Protein AF-A0A4Z1K7Y6-F1 (afdb_monomer_lite)

pLDDT: mean 82.53, std 14.88, range [33.72, 97.81]

Radius of gyration: 16.51 Å; chains: 1; bounding box: 38×27×51 Å

Secondary structure (DSSP, 8-state):
--------HHHHHHHHHHHHHHHHHHS-----HHHHHHHHHHH-TTEEEEEEE--TT-SS-EEEEEEPPP-----

Sequence (75 aa):
MYSIGFISFYQMRRQRADDLHMKGIQNAGVRDPKDWERVFASVDARSKLFQVGTVDGSELSTIYVTWEGEDMFEV

Organism: NCBI:txid87229

Foldseek 3Di:
DDPPPPQDPVLVVVQVVVQVVCCVPPVDGDDDQVRVVVVVCVVPVQWDDWDWADDPPDSDIDTDIDGDDPPPPPD

Structure (mmCIF, N/CA/C/O backbone):
data_AF-A0A4Z1K7Y6-F1
#
_entry.id   AF-A0A4Z1K7Y6-F1
#
loop_
_atom_site.group_PDB
_atom_site.id
_atom_site.type_symbol
_atom_site.label_atom_id
_atom_site.label_alt_id
_atom_site.label_comp_id
_atom_site.label_asym_id
_atom_site.label_entity_id
_atom_site.label_seq_id
_atom_site.pdbx_PDB_ins_code
_atom_site.Cartn_x
_atom_site.Cartn_y
_atom_site.Cartn_z
_atom_site.occupancy
_atom_site.B_iso_or_equiv
_atom_site.auth_seq_id
_atom_site.auth_comp_id
_atom_site.auth_asym_id
_atom_site.auth_atom_id
_atom_site.pdbx_PDB_model_num
ATOM 1 N N . MET A 1 1 ? -15.950 9.872 -1.871 1.00 33.72 1 MET A N 1
ATOM 2 C CA . MET A 1 1 ? -15.984 10.072 -3.336 1.00 33.72 1 MET A CA 1
ATOM 3 C C . MET A 1 1 ? -14.546 9.998 -3.819 1.00 33.72 1 MET A C 1
ATOM 5 O O . MET A 1 1 ? -13.784 10.909 -3.536 1.00 33.72 1 MET A O 1
ATOM 9 N N . TYR A 1 2 ? -14.134 8.865 -4.391 1.00 36.06 2 TYR A N 1
ATOM 10 C CA . TYR A 1 2 ? -12.752 8.667 -4.833 1.00 36.06 2 TYR A CA 1
ATOM 11 C C . TYR A 1 2 ? -12.517 9.521 -6.080 1.00 36.06 2 TYR A C 1
ATOM 13 O O . TYR A 1 2 ? -13.138 9.279 -7.114 1.00 36.06 2 TYR A O 1
ATOM 21 N N . SER A 1 3 ? -11.670 10.544 -5.971 1.00 38.38 3 SER A N 1
ATOM 22 C CA . SER A 1 3 ? -11.138 11.230 -7.145 1.00 38.38 3 SER A CA 1
ATOM 23 C C . SER A 1 3 ? -10.300 10.207 -7.906 1.00 38.38 3 SER A C 1
ATOM 25 O O . SER A 1 3 ? -9.223 9.823 -7.455 1.00 38.38 3 SER A O 1
ATOM 27 N N . ILE A 1 4 ? -10.813 9.704 -9.029 1.00 50.19 4 ILE A N 1
ATOM 28 C CA . ILE A 1 4 ? -9.992 8.982 -10.002 1.00 50.19 4 ILE A CA 1
ATOM 29 C C . ILE A 1 4 ? -9.206 10.073 -10.730 1.00 50.19 4 ILE A C 1
ATOM 31 O O . ILE A 1 4 ? -9.562 10.502 -11.826 1.00 50.19 4 ILE A O 1
ATOM 35 N N . GLY A 1 5 ? -8.189 10.602 -10.048 1.00 52.25 5 GLY A N 1
ATOM 36 C CA . GLY A 1 5 ? -7.225 11.509 -10.643 1.00 52.25 5 GLY A CA 1
ATOM 37 C C . GLY A 1 5 ? -6.602 10.808 -11.843 1.00 52.25 5 GLY A C 1
ATOM 38 O O . GLY A 1 5 ? -6.163 9.662 -11.748 1.00 52.25 5 GLY A O 1
ATOM 39 N N . PHE A 1 6 ? -6.626 11.467 -12.996 1.00 58.97 6 PHE A N 1
ATOM 40 C CA . PHE A 1 6 ? -6.060 10.94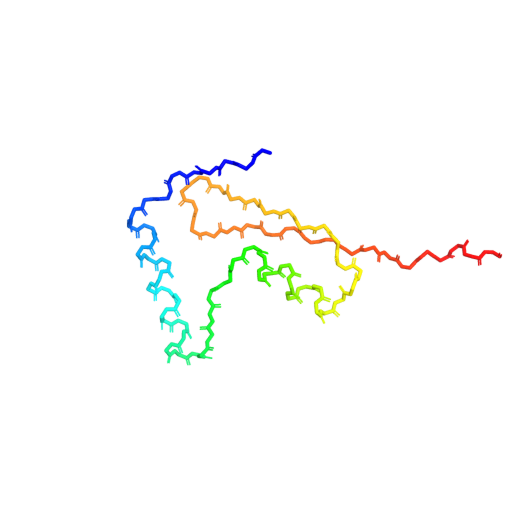2 -14.229 1.00 58.97 6 PHE A CA 1
ATOM 41 C C . PHE A 1 6 ? -4.541 10.792 -14.044 1.00 58.97 6 PHE A C 1
ATOM 43 O O . PHE A 1 6 ? -3.799 11.768 -14.143 1.00 58.97 6 PHE A O 1
ATOM 50 N N . ILE A 1 7 ? -4.073 9.584 -13.714 1.00 65.75 7 ILE A N 1
ATOM 51 C CA . ILE A 1 7 ? -2.642 9.306 -13.562 1.00 65.75 7 ILE A CA 1
ATOM 52 C C . ILE A 1 7 ? -1.996 9.447 -14.939 1.00 65.75 7 ILE A C 1
ATOM 54 O O . ILE A 1 7 ? -2.397 8.800 -15.909 1.00 65.75 7 ILE A O 1
ATOM 58 N N . SER A 1 8 ? -0.980 10.299 -15.039 1.00 78.19 8 SER A N 1
AT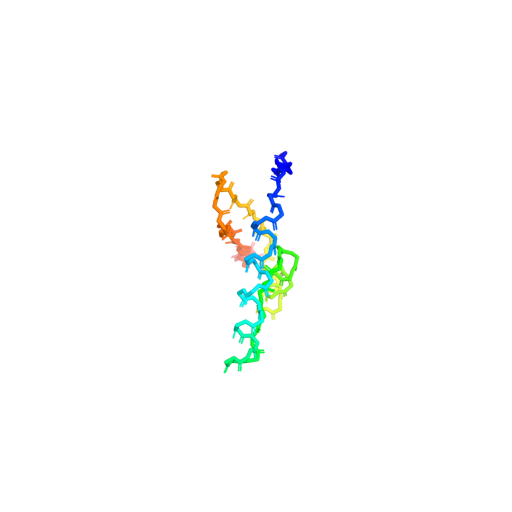OM 59 C CA . SER A 1 8 ? -0.249 10.477 -16.293 1.00 78.19 8 SER A CA 1
ATOM 60 C C . SER A 1 8 ? 0.453 9.176 -16.710 1.00 78.19 8 SER A C 1
ATOM 62 O O . SER A 1 8 ? 0.915 8.397 -15.872 1.00 78.19 8 SER A O 1
ATOM 64 N N . PHE A 1 9 ? 0.626 8.952 -18.017 1.00 81.56 9 PHE A N 1
ATOM 65 C CA . PHE A 1 9 ? 1.401 7.804 -18.517 1.00 81.56 9 PHE A CA 1
ATOM 66 C C . PHE A 1 9 ? 2.816 7.727 -17.924 1.00 81.56 9 PHE A C 1
ATOM 68 O O . PHE A 1 9 ? 3.341 6.633 -17.712 1.00 81.56 9 PHE A O 1
ATOM 75 N N . TYR A 1 10 ? 3.417 8.876 -17.608 1.00 82.25 10 TYR A N 1
ATOM 76 C CA . TYR A 1 10 ? 4.713 8.948 -16.939 1.00 82.25 10 TYR A CA 1
ATOM 77 C C . TYR A 1 10 ? 4.678 8.363 -15.526 1.00 82.25 10 TYR A C 1
ATOM 79 O O . TYR A 1 10 ? 5.549 7.567 -15.187 1.00 82.25 10 TYR A O 1
ATOM 87 N N . GLN A 1 11 ? 3.662 8.695 -14.729 1.00 79.75 11 GLN A N 1
ATOM 88 C CA . GLN A 1 11 ? 3.500 8.147 -13.380 1.00 79.75 11 GLN A CA 1
ATOM 89 C C . GLN A 1 11 ? 3.239 6.636 -13.412 1.00 79.75 11 GLN A C 1
ATOM 91 O O . GLN A 1 11 ? 3.887 5.900 -12.674 1.00 79.75 11 GLN A O 1
ATOM 96 N N . MET A 1 12 ? 2.396 6.148 -14.331 1.00 83.50 12 MET A N 1
ATOM 97 C CA . MET A 1 12 ? 2.189 4.701 -14.505 1.00 83.50 12 MET A CA 1
ATOM 98 C C . MET A 1 12 ? 3.486 3.969 -14.875 1.00 83.50 12 MET A C 1
ATOM 100 O O . MET A 1 12 ? 3.747 2.866 -14.396 1.00 83.50 12 MET A O 1
ATOM 104 N N . ARG A 1 13 ? 4.320 4.573 -15.732 1.00 89.31 13 ARG A N 1
ATOM 105 C CA . ARG A 1 13 ? 5.623 4.004 -16.094 1.00 89.31 13 ARG A CA 1
ATOM 106 C C . ARG A 1 13 ? 6.577 3.971 -14.901 1.00 89.31 13 ARG A C 1
ATOM 108 O O . ARG A 1 13 ? 7.269 2.969 -14.743 1.00 89.31 13 ARG A O 1
ATOM 115 N N . ARG A 1 14 ? 6.622 5.034 -14.089 1.00 87.75 14 ARG A N 1
ATOM 116 C CA . ARG A 1 14 ? 7.461 5.082 -12.881 1.00 87.75 14 ARG A CA 1
ATOM 117 C C . ARG A 1 14 ? 7.047 4.022 -11.864 1.00 87.75 14 ARG A C 1
ATOM 119 O O . ARG A 1 14 ? 7.888 3.214 -11.507 1.00 87.75 14 ARG A O 1
ATOM 126 N N . GLN A 1 15 ? 5.754 3.902 -11.559 1.00 87.88 15 GLN A N 1
ATOM 127 C CA . GLN A 1 15 ? 5.244 2.864 -10.649 1.00 87.88 15 GLN A CA 1
ATOM 128 C C . GLN A 1 15 ? 5.657 1.443 -11.071 1.00 87.88 15 GLN A C 1
ATOM 130 O O . GLN A 1 15 ? 6.040 0.628 -10.238 1.00 87.88 15 GLN A O 1
ATOM 135 N N . ARG A 1 16 ? 5.636 1.138 -12.377 1.00 91.56 16 ARG A N 1
ATOM 136 C CA . ARG A 1 16 ? 6.120 -0.157 -12.894 1.00 91.56 16 ARG A CA 1
ATOM 137 C C . ARG A 1 16 ? 7.633 -0.321 -12.775 1.00 91.56 16 ARG A C 1
ATOM 139 O O . ARG A 1 16 ? 8.106 -1.437 -12.588 1.00 91.56 16 ARG A O 1
ATOM 146 N N . ALA A 1 17 ? 8.392 0.759 -12.943 1.00 94.06 17 ALA A N 1
ATOM 147 C CA . ALA A 1 17 ? 9.837 0.726 -12.758 1.00 94.06 17 ALA A CA 1
ATOM 148 C C . ALA A 1 17 ? 10.191 0.448 -11.291 1.00 94.06 17 ALA A C 1
ATOM 150 O O . ALA A 1 17 ? 11.060 -0.383 -11.039 1.00 94.06 17 ALA A O 1
ATOM 151 N N . ASP A 1 18 ? 9.471 1.064 -10.352 1.00 92.25 18 ASP A N 1
ATOM 152 C CA . ASP A 1 18 ? 9.641 0.833 -8.916 1.00 92.25 18 ASP A CA 1
ATOM 153 C C . ASP A 1 18 ? 9.298 -0.614 -8.540 1.00 92.25 18 ASP A C 1
ATOM 155 O O . ASP A 1 18 ? 10.066 -1.268 -7.838 1.00 92.25 18 ASP A O 1
ATOM 159 N N . ASP A 1 19 ? 8.203 -1.163 -9.075 1.00 95.00 19 ASP A N 1
ATOM 160 C CA . ASP A 1 19 ? 7.834 -2.568 -8.862 1.00 95.00 19 ASP A CA 1
ATOM 161 C C . ASP A 1 19 ? 8.914 -3.539 -9.371 1.00 95.00 19 ASP A C 1
ATOM 163 O O . ASP A 1 19 ? 9.354 -4.435 -8.649 1.00 95.00 19 ASP A O 1
ATOM 167 N N . LEU A 1 20 ? 9.432 -3.318 -10.585 1.00 96.81 20 LEU A N 1
ATOM 168 C CA . LEU A 1 20 ? 10.530 -4.122 -11.130 1.00 96.81 20 LEU A CA 1
ATOM 169 C C . LEU A 1 20 ? 11.824 -3.969 -10.324 1.00 96.81 20 LEU A C 1
ATOM 171 O O . LEU A 1 20 ? 12.560 -4.945 -10.166 1.00 96.81 20 LEU A O 1
ATOM 175 N N . HIS A 1 21 ? 12.101 -2.771 -9.811 1.00 96.25 21 HIS A N 1
ATOM 176 C CA . HIS A 1 21 ? 13.256 -2.511 -8.961 1.00 96.25 21 HIS A CA 1
ATOM 177 C C . HIS A 1 21 ? 13.163 -3.297 -7.646 1.00 96.25 21 HIS A C 1
ATOM 179 O O . HIS A 1 21 ? 14.083 -4.045 -7.306 1.00 96.25 21 HIS A O 1
ATOM 185 N N . MET A 1 22 ? 12.024 -3.209 -6.951 1.00 96.81 22 MET A N 1
ATOM 186 C CA . MET A 1 22 ? 11.767 -3.948 -5.711 1.00 96.81 22 MET A CA 1
ATOM 187 C C . MET A 1 22 ? 11.809 -5.464 -5.930 1.00 96.81 22 MET A C 1
ATOM 189 O O . MET A 1 22 ? 12.400 -6.197 -5.128 1.00 96.81 22 MET A O 1
ATOM 193 N N . LYS A 1 23 ? 11.265 -5.941 -7.054 1.00 96.94 23 LYS A N 1
ATOM 194 C CA . LYS A 1 23 ? 11.316 -7.354 -7.435 1.00 96.94 23 LYS A CA 1
ATOM 195 C C . LYS A 1 23 ? 12.741 -7.824 -7.710 1.00 96.94 23 LYS A C 1
ATOM 197 O O . LYS A 1 23 ? 13.119 -8.905 -7.270 1.00 96.94 23 LYS A O 1
ATOM 202 N N . GLY A 1 24 ? 13.536 -7.018 -8.408 1.00 97.81 24 GLY A N 1
ATOM 203 C CA . GLY A 1 24 ? 14.911 -7.360 -8.767 1.00 97.81 24 GLY A CA 1
ATOM 204 C C . GLY A 1 24 ? 15.851 -7.474 -7.566 1.00 97.81 24 GLY A C 1
ATOM 205 O O . GLY A 1 24 ? 16.743 -8.317 -7.581 1.00 97.81 24 GLY A O 1
ATOM 206 N N . ILE A 1 25 ? 15.649 -6.657 -6.528 1.00 96.62 25 ILE A N 1
ATOM 207 C CA . ILE A 1 25 ? 16.535 -6.628 -5.352 1.00 96.62 25 ILE A CA 1
ATOM 208 C C . ILE A 1 25 ? 16.039 -7.556 -4.240 1.00 96.62 25 ILE A C 1
ATOM 210 O O . ILE A 1 25 ? 16.840 -8.248 -3.618 1.00 96.62 25 ILE A O 1
ATOM 214 N N . GLN A 1 26 ? 14.733 -7.555 -3.961 1.00 97.00 26 GLN A N 1
ATOM 215 C CA . GLN A 1 26 ? 14.165 -8.184 -2.760 1.00 97.00 26 GLN A CA 1
ATOM 216 C C . GLN A 1 26 ? 13.096 -9.235 -3.073 1.00 97.00 26 GLN A C 1
ATOM 218 O O . GLN A 1 26 ? 12.523 -9.807 -2.149 1.00 97.00 26 GLN A O 1
ATOM 223 N N . ASN A 1 27 ? 12.783 -9.472 -4.353 1.00 96.25 27 ASN A N 1
ATOM 224 C CA . ASN A 1 27 ? 11.594 -10.220 -4.771 1.00 96.25 27 ASN A CA 1
ATOM 225 C C . ASN A 1 27 ? 10.295 -9.665 -4.140 1.00 96.25 27 ASN A C 1
ATOM 227 O O . ASN A 1 27 ? 9.338 -10.400 -3.899 1.00 96.25 27 ASN A O 1
ATOM 231 N N . ALA A 1 28 ? 10.286 -8.361 -3.847 1.00 95.19 28 ALA A N 1
ATOM 232 C CA . ALA A 1 28 ? 9.144 -7.633 -3.310 1.00 95.19 28 ALA A CA 1
ATOM 233 C C . ALA A 1 28 ? 8.297 -7.039 -4.447 1.00 95.19 28 ALA A C 1
ATOM 235 O O . ALA A 1 28 ? 8.757 -6.945 -5.582 1.00 95.19 28 ALA A O 1
ATOM 236 N N . GLY A 1 29 ? 7.066 -6.629 -4.137 1.00 93.31 29 GLY A N 1
ATOM 237 C CA . GLY A 1 29 ? 6.168 -5.975 -5.090 1.00 93.31 29 GLY A CA 1
ATOM 238 C C . GLY A 1 29 ? 5.422 -4.804 -4.460 1.00 93.31 29 GLY A C 1
ATOM 239 O O . GLY A 1 29 ? 5.169 -4.793 -3.248 1.00 93.31 29 GLY A O 1
ATOM 240 N N . VAL A 1 30 ? 5.081 -3.817 -5.286 1.00 91.56 30 VAL A N 1
ATOM 241 C CA . VAL A 1 30 ? 4.198 -2.707 -4.907 1.00 91.56 30 VAL A CA 1
ATOM 242 C C . VAL A 1 30 ? 2.772 -3.244 -4.770 1.00 91.56 30 VAL A C 1
ATOM 244 O O . VAL A 1 30 ? 2.354 -4.123 -5.518 1.00 91.56 30 VAL A O 1
ATOM 247 N N . ARG A 1 31 ? 2.019 -2.735 -3.791 1.00 90.81 31 ARG A N 1
ATOM 248 C CA . ARG A 1 31 ? 0.656 -3.194 -3.493 1.00 90.81 31 ARG A CA 1
ATOM 249 C C . ARG A 1 31 ? -0.373 -2.137 -3.839 1.00 90.81 31 ARG A C 1
ATOM 251 O O . ARG A 1 31 ? -0.171 -0.954 -3.563 1.00 90.81 31 ARG A O 1
ATOM 258 N N . ASP A 1 32 ? -1.494 -2.591 -4.384 1.00 88.12 32 ASP A N 1
ATOM 259 C CA . ASP A 1 32 ? -2.690 -1.772 -4.516 1.00 88.12 32 ASP A CA 1
ATOM 260 C C . ASP A 1 32 ? -3.482 -1.723 -3.186 1.00 88.12 32 ASP A C 1
ATOM 262 O O . ASP A 1 32 ? -3.184 -2.471 -2.245 1.00 88.12 32 ASP A O 1
ATOM 266 N N . PRO A 1 33 ? -4.487 -0.836 -3.061 1.00 87.81 33 PRO A N 1
ATOM 267 C CA . PRO A 1 33 ? -5.309 -0.745 -1.856 1.00 87.81 33 PRO A CA 1
ATOM 268 C C . PRO A 1 33 ? -5.964 -2.059 -1.399 1.00 87.81 33 PRO A C 1
ATOM 270 O O . PRO A 1 33 ? -6.051 -2.301 -0.197 1.00 87.81 33 PRO A O 1
ATOM 273 N N . LYS A 1 34 ? -6.410 -2.914 -2.328 1.00 88.31 34 LYS A N 1
ATOM 274 C CA . LYS A 1 34 ? -7.074 -4.189 -2.004 1.00 88.31 34 LYS A CA 1
ATOM 275 C C . LYS A 1 34 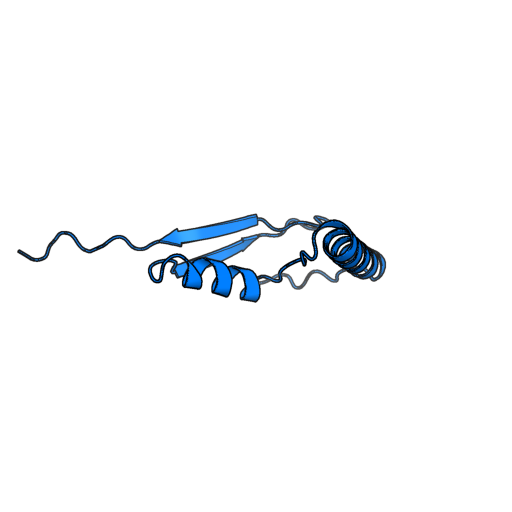? -6.073 -5.216 -1.495 1.00 88.31 34 LYS A C 1
ATOM 277 O O . LYS A 1 34 ? -6.395 -6.020 -0.624 1.00 88.31 34 LYS A O 1
ATOM 282 N N . ASP A 1 35 ? -4.857 -5.200 -2.026 1.00 91.00 35 ASP A N 1
ATOM 283 C CA . ASP A 1 35 ? -3.784 -6.046 -1.517 1.00 91.00 35 ASP A CA 1
ATOM 284 C C . ASP A 1 35 ? -3.377 -5.642 -0.102 1.00 91.00 35 ASP A C 1
ATOM 286 O O . ASP A 1 35 ? -3.158 -6.515 0.737 1.00 91.00 35 ASP A O 1
ATOM 290 N N . TRP A 1 36 ? -3.340 -4.342 0.205 1.00 90.81 36 TRP A N 1
ATOM 291 C CA . TRP A 1 36 ? -3.132 -3.889 1.580 1.00 90.81 36 TRP A CA 1
ATOM 292 C C . TRP A 1 36 ? -4.249 -4.344 2.519 1.00 90.81 36 TRP A C 1
ATOM 294 O O . TRP A 1 36 ? -3.944 -4.888 3.578 1.00 90.81 36 TRP A O 1
ATOM 304 N N . GLU A 1 37 ? -5.517 -4.208 2.125 1.00 88.88 37 GLU A N 1
ATOM 305 C CA . GLU A 1 37 ? -6.664 -4.711 2.897 1.00 88.88 37 GLU A CA 1
ATOM 306 C C . GLU A 1 37 ? -6.510 -6.204 3.239 1.00 88.88 37 GLU A C 1
ATOM 308 O O . GLU A 1 37 ? -6.637 -6.595 4.401 1.00 88.88 37 GLU A O 1
ATOM 313 N N . ARG A 1 38 ? -6.124 -7.035 2.261 1.00 89.75 38 ARG A N 1
ATOM 314 C CA . ARG A 1 38 ? -5.839 -8.465 2.484 1.00 89.75 38 ARG A CA 1
ATOM 315 C C . ARG A 1 38 ? -4.681 -8.694 3.451 1.00 89.75 38 ARG A C 1
ATOM 317 O O . ARG A 1 38 ? -4.771 -9.584 4.292 1.00 89.75 38 ARG A O 1
ATOM 324 N N . VAL A 1 39 ? -3.599 -7.921 3.335 1.00 91.50 39 VAL A N 1
ATOM 325 C CA . VAL A 1 39 ? -2.436 -8.033 4.231 1.00 91.50 39 VAL A CA 1
ATOM 326 C C . VAL A 1 39 ? -2.851 -7.758 5.671 1.00 91.50 39 VAL A C 1
ATOM 328 O O . VAL A 1 39 ? -2.575 -8.576 6.543 1.00 91.50 39 VAL A O 1
ATOM 331 N N . PHE A 1 40 ? -3.559 -6.664 5.930 1.00 90.56 40 PHE A N 1
ATOM 332 C CA . PHE A 1 40 ? -3.984 -6.324 7.287 1.00 90.56 40 PHE A CA 1
ATOM 333 C C . PHE A 1 40 ? -5.004 -7.326 7.845 1.00 90.56 40 PHE A C 1
ATOM 335 O O . PHE A 1 40 ? -4.850 -7.773 8.981 1.00 90.56 40 PHE A O 1
ATOM 342 N N . ALA A 1 41 ? -5.968 -7.772 7.032 1.00 88.81 41 ALA A N 1
ATOM 343 C CA . ALA A 1 41 ? -6.912 -8.820 7.424 1.00 88.81 41 ALA A CA 1
ATOM 344 C C . ALA A 1 41 ? -6.226 -10.167 7.728 1.00 88.81 41 ALA A C 1
ATOM 346 O O . ALA A 1 41 ? -6.698 -10.918 8.578 1.00 88.81 41 ALA A O 1
ATOM 347 N N . SER A 1 42 ? -5.104 -10.475 7.061 1.00 91.44 42 SER A N 1
ATOM 348 C CA . SER A 1 42 ? -4.321 -11.692 7.328 1.00 91.44 42 SER A CA 1
ATOM 349 C C . SER A 1 42 ? -3.546 -11.651 8.648 1.00 91.44 42 SER A C 1
ATOM 351 O O . SER A 1 42 ? -3.191 -12.704 9.172 1.00 91.44 42 SER A O 1
ATOM 353 N N . VAL A 1 43 ? -3.282 -10.452 9.176 1.00 90.88 43 VAL A N 1
ATOM 354 C CA . VAL A 1 43 ? -2.572 -10.253 10.446 1.00 90.88 43 VAL A CA 1
ATOM 355 C C . VAL A 1 43 ? -3.553 -10.250 11.617 1.00 90.88 43 VAL A C 1
ATOM 357 O O . VAL A 1 43 ? -3.294 -10.904 12.623 1.00 90.88 43 VAL A O 1
ATOM 360 N N . ASP A 1 44 ? -4.675 -9.537 11.489 1.00 89.50 44 ASP A N 1
ATOM 361 C CA . ASP A 1 44 ? -5.720 -9.472 12.514 1.00 89.50 44 ASP A CA 1
ATOM 362 C C . ASP A 1 44 ? -7.095 -9.265 11.858 1.00 89.50 44 ASP A C 1
ATOM 364 O O . ASP A 1 44 ? -7.331 -8.256 11.185 1.00 89.50 44 ASP A O 1
ATOM 368 N N . ALA A 1 45 ? -8.017 -10.206 12.091 1.00 86.19 45 ALA A N 1
ATOM 369 C CA . ALA A 1 45 ? -9.383 -10.182 11.561 1.00 86.19 45 ALA A CA 1
ATOM 370 C C . ALA A 1 45 ? -10.221 -8.990 12.063 1.00 86.19 45 ALA A C 1
ATOM 372 O O . ALA A 1 45 ? -11.262 -8.672 11.484 1.00 86.19 45 ALA A O 1
ATOM 373 N N . ARG A 1 46 ? -9.776 -8.322 13.132 1.00 86.38 46 ARG A N 1
ATOM 374 C CA . ARG A 1 46 ? -10.396 -7.109 13.675 1.00 86.38 46 ARG A CA 1
ATOM 375 C C . ARG A 1 46 ? -10.031 -5.857 12.884 1.00 86.38 46 ARG A C 1
ATOM 377 O O . ARG A 1 46 ? -10.628 -4.813 13.127 1.00 86.38 46 ARG A O 1
ATOM 384 N N . SER A 1 47 ? -9.088 -5.941 11.943 1.00 85.75 47 SER A N 1
ATOM 385 C CA . SER A 1 47 ? -8.760 -4.850 11.019 1.00 85.75 47 SER A CA 1
ATOM 386 C C . SER A 1 47 ? -9.947 -4.583 10.088 1.00 85.75 47 SER A C 1
ATOM 388 O O . SER A 1 47 ? -10.298 -5.437 9.275 1.00 85.75 47 SER A O 1
ATOM 390 N N . LYS A 1 48 ? -10.593 -3.418 10.215 1.00 74.00 48 LYS A N 1
ATOM 391 C CA . LYS A 1 48 ? -11.911 -3.161 9.596 1.00 74.00 48 LYS A CA 1
ATOM 392 C C . LYS A 1 48 ? -11.943 -1.947 8.682 1.00 74.00 48 LYS A C 1
ATOM 394 O O . LYS A 1 48 ? -12.477 -2.025 7.579 1.00 74.00 48 LYS A O 1
ATOM 399 N N . LEU A 1 49 ? -11.418 -0.809 9.135 1.00 64.75 49 LEU A N 1
ATOM 400 C CA . LEU A 1 49 ? -11.489 0.426 8.359 1.00 64.75 49 LEU A CA 1
ATOM 401 C C . LEU A 1 49 ? -10.245 0.561 7.494 1.00 64.75 49 LEU A C 1
ATOM 403 O O . LEU A 1 49 ? -9.161 0.684 8.039 1.00 64.75 49 LEU A O 1
ATOM 407 N N . PHE A 1 50 ? -10.408 0.620 6.174 1.00 76.81 50 PHE A N 1
ATOM 408 C CA . PHE A 1 50 ? -9.343 0.997 5.245 1.00 76.81 50 PHE A CA 1
ATOM 409 C C . PHE A 1 50 ? -9.735 2.291 4.546 1.00 76.81 50 PHE A C 1
ATOM 411 O O . PHE A 1 50 ? -10.531 2.293 3.607 1.00 76.81 50 PHE A O 1
ATOM 418 N N . GLN A 1 51 ? -9.189 3.417 5.003 1.00 86.44 51 GLN A N 1
ATOM 419 C CA . GLN A 1 51 ? -9.279 4.663 4.245 1.00 86.44 51 GLN A CA 1
ATOM 420 C C . GLN A 1 51 ? -7.953 4.920 3.549 1.00 86.44 51 GLN A C 1
ATOM 422 O O . GLN A 1 51 ? -6.902 4.939 4.183 1.00 86.44 51 GLN A O 1
ATOM 427 N N . VAL A 1 52 ? -8.011 5.138 2.239 1.00 89.44 52 VAL A N 1
ATOM 428 C CA . VAL A 1 52 ? -6.839 5.484 1.438 1.00 89.44 52 VAL A CA 1
ATOM 429 C C . VAL A 1 52 ? -6.965 6.932 0.995 1.00 89.44 52 VAL A C 1
ATOM 431 O O . VAL A 1 52 ? -7.891 7.288 0.266 1.00 89.44 52 VAL A O 1
ATOM 434 N N . GLY A 1 53 ? -6.034 7.763 1.450 1.00 89.62 53 GLY A N 1
ATOM 435 C CA . GLY A 1 53 ? -5.883 9.150 1.032 1.00 89.62 53 GLY A CA 1
ATOM 436 C C . GLY A 1 53 ? -4.709 9.286 0.072 1.00 89.62 53 GLY A C 1
ATOM 437 O O . GLY A 1 53 ? -3.628 8.767 0.336 1.00 89.62 53 GLY A O 1
ATOM 438 N N . THR A 1 54 ? -4.905 9.990 -1.040 1.00 88.38 54 THR A N 1
ATOM 439 C CA . THR A 1 54 ? -3.819 10.347 -1.964 1.00 88.38 54 THR A CA 1
ATOM 440 C C . THR A 1 54 ? -3.916 11.832 -2.257 1.00 88.38 54 THR A C 1
ATOM 442 O O . THR A 1 54 ? -4.991 12.321 -2.595 1.00 88.38 54 THR A O 1
ATOM 445 N N . VAL A 1 55 ? -2.807 12.548 -2.086 1.00 88.81 55 VAL A N 1
ATOM 446 C CA . VAL A 1 55 ? -2.701 13.961 -2.465 1.00 88.81 55 VAL A CA 1
ATOM 447 C C . VAL A 1 55 ? -2.420 14.036 -3.962 1.00 88.81 55 VAL A C 1
ATOM 449 O O . VAL A 1 55 ? -1.619 13.252 -4.473 1.00 88.81 55 VAL A O 1
ATOM 452 N N . ASP A 1 56 ? -3.055 14.972 -4.667 1.00 81.31 56 ASP A N 1
ATOM 453 C CA . ASP A 1 56 ? -2.839 15.154 -6.103 1.00 81.31 56 ASP A CA 1
ATOM 454 C C . ASP A 1 56 ? -1.350 15.353 -6.421 1.00 81.31 56 ASP A C 1
ATOM 456 O O . ASP A 1 56 ? -0.653 16.156 -5.800 1.00 81.31 56 ASP A O 1
ATOM 460 N N . GLY A 1 57 ? -0.852 14.585 -7.391 1.00 78.31 57 GLY A N 1
ATOM 461 C CA . GLY A 1 57 ? 0.562 14.580 -7.773 1.00 78.31 57 GLY A CA 1
ATOM 462 C C . GLY A 1 57 ? 1.472 13.706 -6.900 1.00 78.31 57 GLY A C 1
ATOM 463 O O . GLY A 1 57 ? 2.616 13.483 -7.296 1.00 78.31 57 GLY A O 1
ATOM 464 N N . SER A 1 58 ? 0.987 13.170 -5.775 1.00 84.44 58 SER A N 1
ATOM 465 C CA . SER A 1 58 ? 1.733 12.215 -4.949 1.00 84.44 58 SER A CA 1
ATOM 466 C C . SER A 1 58 ? 1.845 10.848 -5.625 1.00 84.44 58 SER A C 1
ATOM 468 O O . SER A 1 58 ? 0.900 10.358 -6.240 1.00 84.44 58 SER A O 1
ATOM 470 N N . GLU A 1 59 ? 3.002 10.208 -5.468 1.00 81.00 59 GLU A N 1
ATOM 471 C CA . GLU A 1 59 ? 3.243 8.832 -5.925 1.00 81.00 59 GLU A CA 1
ATOM 472 C C . GLU A 1 59 ? 2.863 7.788 -4.872 1.00 81.00 59 GLU A C 1
ATOM 474 O O . GLU A 1 59 ? 2.686 6.615 -5.196 1.00 81.00 59 GLU A O 1
ATOM 479 N N . LEU A 1 60 ? 2.716 8.228 -3.620 1.00 87.50 60 LEU A N 1
ATOM 480 C CA . LEU A 1 60 ? 2.361 7.399 -2.479 1.00 87.50 60 LEU A CA 1
ATOM 481 C C . LEU A 1 60 ? 1.009 7.820 -1.907 1.00 87.50 60 LEU A C 1
ATOM 483 O O . LEU A 1 60 ? 0.624 8.994 -1.945 1.00 87.50 60 LEU A O 1
ATOM 487 N N . SER A 1 61 ? 0.330 6.846 -1.316 1.00 90.12 61 SER A N 1
ATOM 488 C CA . SER A 1 61 ? -0.924 7.035 -0.597 1.00 90.12 61 SER A CA 1
ATOM 489 C C . SER A 1 61 ? -0.717 6.811 0.899 1.00 90.12 61 SER A C 1
ATOM 491 O O . SER A 1 61 ? 0.113 6.004 1.316 1.00 90.12 61 SER A O 1
ATOM 493 N N . THR A 1 62 ? -1.512 7.493 1.714 1.00 92.19 62 THR A N 1
ATOM 494 C CA . THR A 1 62 ? -1.636 7.210 3.144 1.00 92.19 62 THR A CA 1
ATOM 495 C C . THR A 1 62 ? -2.791 6.241 3.351 1.00 92.19 62 THR A C 1
ATOM 497 O O . THR A 1 62 ? -3.897 6.484 2.866 1.00 92.19 62 THR A O 1
ATOM 500 N N . ILE A 1 63 ? -2.540 5.152 4.074 1.00 90.75 63 ILE A N 1
ATOM 501 C CA . ILE A 1 63 ? -3.558 4.168 4.446 1.00 90.75 63 ILE A CA 1
ATOM 502 C C . ILE A 1 63 ? -3.828 4.316 5.941 1.00 90.75 63 ILE A C 1
ATOM 504 O O . ILE A 1 63 ? -2.917 4.175 6.754 1.00 90.75 63 ILE A O 1
ATOM 508 N N . TYR A 1 64 ? -5.077 4.597 6.297 1.00 90.94 64 TYR A N 1
ATOM 509 C CA . TYR A 1 64 ? -5.562 4.589 7.671 1.00 90.94 64 TYR A CA 1
ATOM 510 C C . TYR A 1 64 ? -6.244 3.253 7.942 1.00 90.94 64 TYR A C 1
ATOM 512 O O . TYR A 1 64 ? -7.174 2.890 7.217 1.00 90.94 64 TYR A O 1
ATOM 520 N N . VAL A 1 65 ? -5.772 2.556 8.980 1.00 89.94 65 VAL A N 1
ATOM 521 C CA . VAL A 1 65 ? -6.298 1.261 9.425 1.00 89.94 65 VAL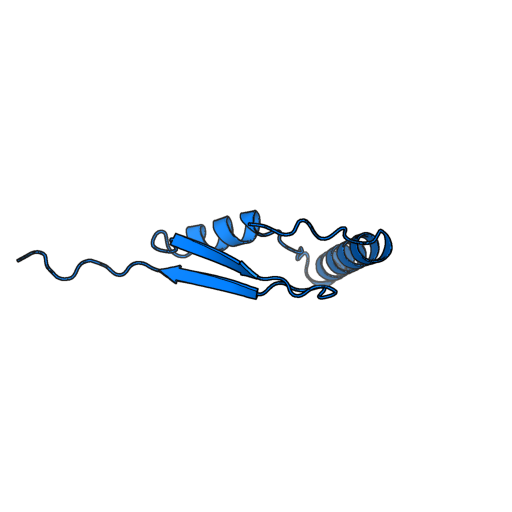 A CA 1
ATOM 522 C C . VAL A 1 65 ? -6.748 1.350 10.877 1.00 89.94 65 VAL A C 1
ATOM 524 O O . VAL A 1 65 ? -6.002 1.862 11.711 1.00 89.94 65 VAL A O 1
ATOM 527 N N . THR A 1 66 ? -7.945 0.851 11.189 1.00 88.69 66 THR A N 1
ATOM 528 C CA . THR A 1 66 ? -8.415 0.684 12.576 1.00 88.69 66 THR A CA 1
ATOM 529 C C . THR A 1 66 ? -8.734 -0.775 12.866 1.00 88.69 66 THR A C 1
ATOM 531 O O . THR A 1 66 ? -9.180 -1.507 11.976 1.00 88.69 66 THR A O 1
ATOM 534 N N . TRP A 1 67 ? -8.536 -1.182 14.122 1.00 88.31 67 TRP A N 1
ATOM 535 C CA . TRP A 1 67 ? -9.012 -2.460 14.641 1.00 88.31 67 TRP A CA 1
ATOM 536 C C . TRP A 1 67 ? -10.166 -2.242 15.623 1.00 88.31 67 TRP A C 1
ATOM 538 O O . TRP A 1 67 ? -10.160 -1.279 16.391 1.00 88.31 67 TRP A O 1
ATOM 548 N N . GLU A 1 68 ? -11.154 -3.129 15.604 1.00 83.50 68 GLU A N 1
ATOM 549 C CA . GLU A 1 68 ? -12.181 -3.193 16.650 1.00 83.50 68 GLU A CA 1
ATOM 550 C C . GLU A 1 68 ? -11.629 -3.995 17.835 1.00 83.50 68 GLU A C 1
ATOM 552 O O . GLU A 1 68 ? -11.095 -5.085 17.657 1.00 83.50 68 GLU A O 1
ATOM 557 N N . GLY A 1 69 ? -11.679 -3.439 19.047 1.00 81.38 69 GLY A N 1
ATOM 558 C CA . GLY A 1 69 ? -11.310 -4.182 20.254 1.00 81.38 69 GLY A CA 1
ATOM 559 C C . GLY A 1 69 ? -12.299 -5.313 20.544 1.00 81.38 69 GLY A C 1
ATOM 560 O O . GLY A 1 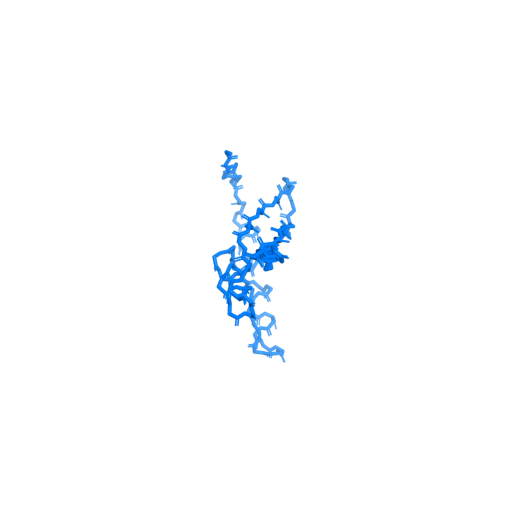69 ? -13.383 -5.364 19.970 1.00 81.38 69 GLY A O 1
ATOM 561 N N . GLU A 1 70 ? -11.932 -6.216 21.449 1.00 75.44 70 GLU A N 1
ATOM 562 C CA . GLU A 1 70 ? -12.910 -7.143 22.026 1.00 75.44 70 GLU A CA 1
ATOM 563 C C . GLU A 1 70 ? -13.850 -6.355 22.949 1.00 75.44 70 GLU A C 1
ATOM 565 O O . GLU A 1 70 ? -13.388 -5.515 23.730 1.00 75.44 70 GLU A O 1
ATOM 570 N N . ASP A 1 71 ? -15.159 -6.599 22.849 1.00 69.12 71 ASP A N 1
ATOM 571 C CA . ASP A 1 71 ? -16.137 -6.039 23.782 1.00 69.12 71 ASP A CA 1
ATOM 572 C C . ASP A 1 71 ? -15.894 -6.652 25.166 1.00 69.12 71 ASP A C 1
ATOM 574 O O . ASP A 1 71 ? -16.330 -7.754 25.481 1.00 69.12 71 ASP A O 1
ATOM 578 N N . MET A 1 72 ? -15.183 -5.921 26.022 1.00 60.34 72 MET A N 1
ATOM 579 C CA . MET A 1 72 ? -14.870 -6.316 27.402 1.00 60.34 72 MET A CA 1
ATOM 580 C C . MET A 1 72 ? -16.083 -6.186 28.354 1.00 60.34 72 MET A C 1
ATOM 582 O O . MET A 1 72 ? -15.904 -6.031 29.561 1.00 60.34 72 MET A O 1
ATOM 586 N N . PHE A 1 73 ? -17.313 -6.204 27.828 1.00 62.66 73 PHE A N 1
ATOM 587 C CA . PHE A 1 73 ? -18.549 -5.919 28.569 1.00 62.66 73 PHE A CA 1
ATOM 58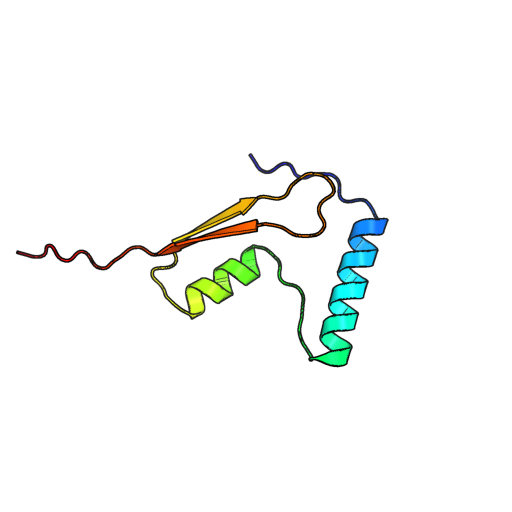8 C C . PHE A 1 73 ? -19.618 -7.017 28.445 1.00 62.66 73 PHE A C 1
ATOM 590 O O . PHE A 1 73 ? -20.811 -6.721 28.494 1.00 62.66 73 PHE A O 1
ATOM 597 N N . GLU A 1 74 ? -19.223 -8.287 28.341 1.00 55.22 74 GLU A N 1
ATOM 598 C CA . GLU A 1 74 ? -20.122 -9.379 28.740 1.00 55.22 74 GLU A CA 1
ATOM 599 C C . GLU A 1 74 ? -20.119 -9.475 30.277 1.00 55.22 74 GLU A C 1
ATOM 601 O O . GLU A 1 74 ? -19.166 -9.964 30.887 1.00 55.22 74 GLU A O 1
ATOM 606 N N . VAL A 1 75 ? -21.160 -8.897 30.891 1.00 51.28 75 VAL A N 1
ATOM 607 C CA . VAL A 1 75 ? -21.500 -8.999 32.325 1.00 51.28 75 VAL A CA 1
ATOM 608 C C . VAL A 1 75 ? -22.168 -10.336 32.613 1.00 51.28 75 VAL A C 1
ATOM 610 O O . VAL A 1 75 ? -23.083 -10.700 31.840 1.00 51.28 75 VAL A O 1
#